Protein AF-A0A3D4Q620-F1 (afdb_monomer_lite)

Structure (mmCIF, N/CA/C/O backbone):
data_AF-A0A3D4Q620-F1
#
_entry.id   AF-A0A3D4Q620-F1
#
loop_
_atom_site.group_PDB
_atom_site.id
_atom_site.type_symbol
_atom_site.label_atom_id
_atom_site.label_alt_id
_atom_site.label_comp_id
_atom_site.label_asym_id
_atom_site.label_entity_id
_atom_site.label_seq_id
_atom_site.pdbx_PDB_ins_code
_atom_site.Cartn_x
_atom_site.Cartn_y
_atom_site.Cartn_z
_atom_site.occupancy
_atom_site.B_iso_or_equiv
_atom_site.auth_seq_id
_atom_site.auth_comp_id
_atom_site.auth_asym_id
_atom_site.auth_atom_id
_atom_site.pdbx_PDB_model_num
ATOM 1 N N . MET A 1 1 ? -4.046 -7.800 -37.360 1.00 47.97 1 MET A N 1
ATOM 2 C CA . MET A 1 1 ? -4.060 -7.094 -36.060 1.00 47.97 1 MET A CA 1
ATOM 3 C C . MET A 1 1 ? -2.651 -7.173 -35.493 1.00 47.97 1 MET A C 1
ATOM 5 O O . MET A 1 1 ? -2.185 -8.281 -35.272 1.00 47.97 1 MET A O 1
ATOM 9 N N . LYS A 1 2 ? -1.927 -6.050 -35.390 1.00 53.91 2 LYS A N 1
ATOM 10 C CA . LYS A 1 2 ? -0.569 -6.021 -34.819 1.00 53.91 2 LYS A CA 1
ATOM 11 C C . LYS A 1 2 ? -0.692 -5.840 -33.309 1.00 53.91 2 LYS A C 1
ATOM 13 O O . LYS A 1 2 ? -1.310 -4.872 -32.872 1.00 53.91 2 LYS A O 1
ATOM 18 N N . PHE A 1 3 ? -0.149 -6.775 -32.535 1.00 62.25 3 PHE A N 1
ATOM 19 C CA . PHE A 1 3 ? 0.056 -6.566 -31.105 1.00 62.25 3 PHE A CA 1
ATOM 20 C C . PHE A 1 3 ? 1.002 -5.370 -30.948 1.00 62.25 3 PHE A C 1
ATOM 22 O O . PHE A 1 3 ? 2.097 -5.380 -31.497 1.00 62.25 3 PHE A O 1
ATOM 29 N N . GLN A 1 4 ? 0.549 -4.319 -30.263 1.00 64.94 4 GLN A N 1
ATOM 30 C CA . GLN A 1 4 ? 1.297 -3.064 -30.081 1.00 64.94 4 GLN A CA 1
ATOM 31 C C . GLN A 1 4 ? 2.496 -3.201 -29.121 1.00 64.94 4 GLN A C 1
ATOM 33 O O . GLN A 1 4 ? 3.184 -2.222 -28.859 1.00 64.94 4 GLN A O 1
ATOM 38 N N . PHE A 1 5 ? 2.742 -4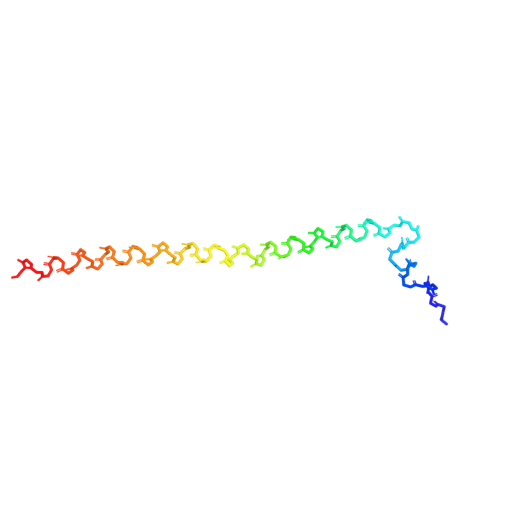.401 -28.591 1.00 62.66 5 PHE A N 1
ATOM 39 C CA . PHE A 1 5 ? 3.801 -4.687 -27.629 1.00 62.66 5 PHE A CA 1
ATOM 40 C C . PHE A 1 5 ? 4.509 -5.975 -28.061 1.00 62.66 5 PHE A C 1
ATOM 42 O O . PHE A 1 5 ? 3.864 -7.019 -28.168 1.00 62.66 5 PHE A O 1
ATOM 49 N N . GLU A 1 6 ? 5.813 -5.894 -28.336 1.00 65.12 6 GLU A N 1
ATOM 50 C CA . GLU A 1 6 ? 6.645 -7.048 -28.716 1.00 65.12 6 GLU A CA 1
ATOM 51 C C . GLU A 1 6 ? 7.029 -7.913 -27.505 1.00 65.12 6 GLU A C 1
ATOM 53 O O . GLU A 1 6 ? 7.351 -9.090 -27.660 1.00 65.12 6 GLU A O 1
ATOM 58 N N . SER A 1 7 ? 6.945 -7.366 -26.287 1.00 74.19 7 SER A N 1
ATOM 59 C CA . SER A 1 7 ? 7.295 -8.058 -25.046 1.00 74.19 7 SER A CA 1
ATOM 60 C C . SER A 1 7 ? 6.491 -7.551 -23.842 1.00 74.19 7 SER A C 1
ATOM 62 O O . SER A 1 7 ? 6.018 -6.414 -23.810 1.00 74.19 7 SER A O 1
ATOM 64 N N . ILE A 1 8 ? 6.390 -8.381 -22.797 1.00 74.00 8 ILE A N 1
ATOM 65 C CA . ILE A 1 8 ? 5.854 -7.991 -21.478 1.00 74.00 8 ILE A CA 1
ATOM 66 C C . ILE A 1 8 ? 6.647 -6.802 -20.902 1.00 74.00 8 ILE A C 1
ATOM 68 O O . ILE A 1 8 ? 6.077 -5.947 -20.226 1.00 74.00 8 ILE A O 1
ATOM 72 N N . ALA A 1 9 ? 7.945 -6.709 -21.211 1.00 72.00 9 ALA A N 1
ATOM 73 C CA . ALA A 1 9 ? 8.786 -5.585 -20.808 1.00 72.00 9 ALA A CA 1
ATOM 74 C C . ALA A 1 9 ? 8.335 -4.259 -21.445 1.00 72.00 9 ALA A C 1
ATOM 76 O O . ALA A 1 9 ? 8.249 -3.256 -20.741 1.00 72.00 9 ALA A O 1
ATOM 77 N N . ASP A 1 10 ? 7.960 -4.258 -22.728 1.00 73.12 10 ASP A N 1
ATOM 78 C CA . ASP A 1 10 ? 7.475 -3.058 -23.428 1.00 73.12 10 ASP A CA 1
ATOM 79 C C . ASP A 1 10 ? 6.087 -2.633 -22.956 1.00 73.12 10 ASP A C 1
ATOM 81 O O . ASP A 1 10 ? 5.769 -1.445 -22.931 1.00 73.12 10 ASP A O 1
ATOM 85 N N . PHE A 1 11 ? 5.267 -3.594 -22.529 1.00 72.31 11 PHE A N 1
ATOM 86 C CA . PHE A 1 11 ? 3.987 -3.312 -21.891 1.00 72.31 11 PHE A CA 1
ATOM 87 C C . PHE A 1 11 ? 4.168 -2.624 -20.529 1.00 72.31 11 PHE A C 1
ATOM 89 O O . PHE A 1 11 ? 3.470 -1.659 -20.227 1.00 72.31 11 PHE A O 1
ATOM 96 N N . ILE A 1 12 ? 5.132 -3.077 -19.718 1.00 74.56 12 ILE A N 1
ATOM 97 C CA . ILE A 1 12 ? 5.434 -2.465 -18.414 1.00 74.56 12 ILE A CA 1
ATOM 98 C C . ILE A 1 12 ? 6.134 -1.117 -18.584 1.00 74.56 12 ILE A C 1
ATOM 100 O O . ILE A 1 12 ? 5.825 -0.188 -17.844 1.00 74.56 12 ILE A O 1
ATOM 104 N N . ALA A 1 13 ? 7.063 -1.003 -19.534 1.00 75.25 13 ALA A N 1
ATOM 105 C CA . ALA A 1 13 ? 7.807 0.222 -19.794 1.00 75.25 13 ALA A CA 1
ATOM 106 C C . ALA A 1 13 ? 6.958 1.271 -20.524 1.00 75.25 13 ALA A C 1
ATOM 108 O O . ALA A 1 13 ? 7.210 2.464 -20.347 1.00 75.25 13 ALA A O 1
ATOM 109 N N . MET A 1 14 ? 5.952 0.852 -21.305 1.00 71.50 14 MET A N 1
ATOM 110 C CA . MET A 1 14 ? 5.017 1.711 -22.045 1.00 71.50 14 MET A CA 1
ATOM 111 C C . MET A 1 14 ? 5.746 2.893 -22.711 1.00 71.50 14 MET A C 1
ATOM 113 O O . MET A 1 14 ? 5.420 4.059 -22.494 1.00 71.50 14 MET A O 1
ATOM 117 N N . ASN A 1 15 ? 6.814 2.578 -23.454 1.00 70.38 15 ASN A N 1
ATOM 118 C CA . ASN A 1 15 ? 7.665 3.551 -24.149 1.00 70.38 15 ASN A CA 1
ATOM 119 C C . ASN A 1 15 ? 8.186 4.706 -23.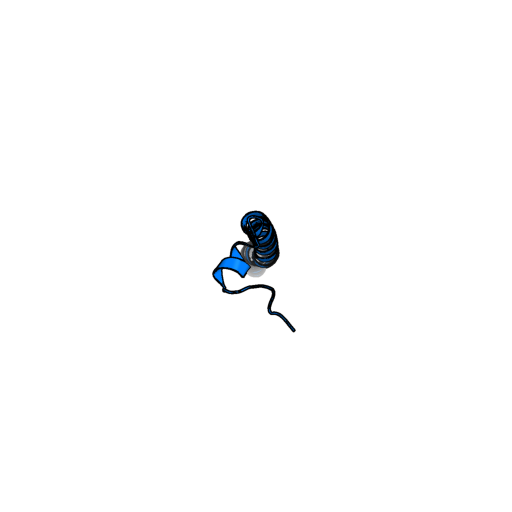251 1.00 70.38 15 ASN A C 1
ATOM 121 O O . ASN A 1 15 ? 8.260 5.855 -23.676 1.00 70.38 15 ASN A O 1
ATOM 125 N N . GLY A 1 16 ? 8.493 4.413 -21.981 1.00 74.31 16 GLY A N 1
ATOM 126 C CA . GLY A 1 16 ? 9.018 5.368 -20.995 1.00 74.31 16 GLY A CA 1
ATOM 127 C C . GLY A 1 16 ? 7.980 5.954 -20.029 1.00 74.31 16 GLY A C 1
ATOM 128 O O . GLY A 1 16 ? 8.362 6.580 -19.041 1.00 74.31 16 GLY A O 1
ATOM 129 N N . HIS A 1 17 ? 6.682 5.722 -20.246 1.00 78.75 17 HIS A N 1
ATOM 130 C CA . HIS A 1 17 ? 5.609 6.237 -19.380 1.00 78.75 17 HIS A CA 1
ATOM 131 C C . HIS A 1 17 ? 5.098 5.238 -18.337 1.00 78.75 17 HIS A C 1
ATOM 133 O O . HIS A 1 17 ? 4.295 5.603 -17.475 1.00 78.75 17 HIS A O 1
ATOM 139 N N . GLY A 1 18 ? 5.571 3.992 -18.377 1.00 80.75 18 GLY A N 1
ATOM 140 C CA . GLY A 1 18 ? 5.135 2.934 -17.471 1.00 80.75 18 G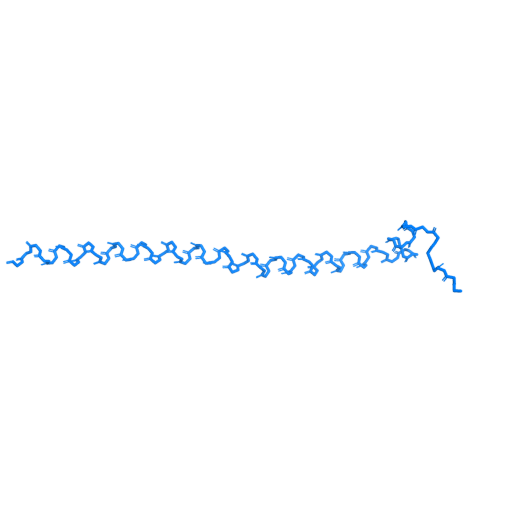LY A CA 1
ATOM 141 C C . GLY A 1 18 ? 5.237 3.300 -15.990 1.00 80.75 18 GLY A C 1
ATOM 142 O O . GLY A 1 18 ? 4.330 3.007 -15.214 1.00 80.75 18 GLY A O 1
ATOM 143 N N . SER A 1 19 ? 6.291 4.020 -15.596 1.00 83.81 19 SER A N 1
ATOM 144 C CA . SER A 1 19 ? 6.516 4.453 -14.211 1.00 83.81 19 SER A CA 1
ATOM 145 C C . SER A 1 19 ? 5.349 5.268 -13.637 1.00 83.81 19 SER A C 1
ATOM 147 O O . SER A 1 19 ? 4.919 5.008 -12.515 1.00 83.81 19 SER A O 1
ATOM 149 N N . TYR A 1 20 ? 4.786 6.200 -14.411 1.00 85.69 20 TYR A N 1
ATOM 150 C CA . TYR A 1 20 ? 3.647 7.024 -13.989 1.00 85.69 20 TYR A CA 1
ATOM 151 C C . TYR A 1 20 ? 2.356 6.216 -13.864 1.00 85.69 20 TYR A C 1
ATOM 153 O O . TYR A 1 20 ? 1.573 6.421 -12.932 1.00 85.69 20 TYR A O 1
ATOM 161 N N . VAL A 1 21 ? 2.141 5.280 -14.789 1.00 86.88 21 VAL A N 1
ATOM 162 C CA . VAL A 1 21 ? 0.965 4.407 -14.796 1.00 86.88 21 VAL A CA 1
ATOM 163 C C . VAL A 1 21 ? 0.990 3.517 -13.558 1.00 86.88 21 VAL A C 1
ATOM 165 O O . VAL A 1 21 ? 0.060 3.552 -12.753 1.00 86.88 21 VAL A O 1
ATOM 168 N N . TRP A 1 22 ? 2.090 2.797 -13.338 1.00 89.00 22 TRP A N 1
ATOM 169 C CA . TRP A 1 22 ? 2.253 1.927 -12.175 1.00 89.00 22 TRP A CA 1
ATOM 170 C C . TRP A 1 22 ? 2.222 2.693 -10.852 1.00 89.00 22 TRP A C 1
ATOM 172 O O . TRP A 1 22 ? 1.609 2.208 -9.905 1.00 89.00 22 TRP A O 1
ATOM 182 N N . ALA A 1 23 ? 2.789 3.903 -10.783 1.00 91.06 23 ALA A N 1
ATOM 183 C CA . ALA A 1 23 ? 2.672 4.756 -9.600 1.00 91.06 23 ALA A CA 1
ATOM 184 C C . ALA A 1 23 ? 1.208 5.129 -9.305 1.00 91.06 23 ALA A C 1
ATOM 186 O O . ALA A 1 23 ? 0.763 5.027 -8.164 1.00 91.06 23 ALA A O 1
ATOM 187 N N . SER A 1 24 ? 0.434 5.492 -10.330 1.00 93.31 24 SER A N 1
ATOM 188 C CA . SER A 1 24 ? -0.991 5.823 -10.185 1.00 93.31 24 SER A CA 1
ATOM 189 C C . SER A 1 24 ? -1.813 4.617 -9.717 1.00 93.31 24 SER A C 1
ATOM 191 O O . SER A 1 24 ? -2.633 4.740 -8.801 1.00 93.31 24 SER A O 1
ATOM 193 N N . TYR A 1 25 ? -1.553 3.432 -10.283 1.00 93.38 25 TYR A N 1
ATOM 194 C CA . TYR A 1 25 ? -2.152 2.179 -9.820 1.00 93.38 25 TYR A CA 1
ATOM 195 C C . TYR A 1 25 ? -1.761 1.868 -8.376 1.00 93.38 25 TYR A C 1
ATOM 197 O O . TYR A 1 25 ? -2.640 1.569 -7.574 1.00 93.38 25 TYR A O 1
ATOM 205 N N . ALA A 1 26 ? -0.481 1.987 -8.019 1.00 94.81 26 ALA A N 1
ATOM 206 C CA . ALA A 1 26 ? 0.010 1.723 -6.670 1.00 94.81 26 ALA A CA 1
ATOM 207 C C . ALA A 1 26 ? -0.637 2.644 -5.627 1.00 94.81 26 ALA A C 1
ATOM 209 O O . ALA A 1 26 ? -1.098 2.161 -4.593 1.00 94.81 26 ALA A O 1
ATOM 210 N N . ILE A 1 27 ? -0.739 3.948 -5.909 1.00 96.06 27 ILE A N 1
ATOM 211 C CA . ILE A 1 27 ? -1.406 4.914 -5.023 1.00 96.06 27 ILE A CA 1
ATOM 212 C C . ILE A 1 27 ? -2.886 4.557 -4.873 1.00 96.06 27 ILE A C 1
ATOM 214 O O . ILE A 1 27 ? -3.398 4.496 -3.757 1.00 96.06 27 ILE A O 1
ATOM 218 N N . THR A 1 28 ? -3.566 4.261 -5.980 1.00 96.31 28 THR A N 1
ATOM 219 C CA . THR A 1 28 ? -4.983 3.879 -5.959 1.00 96.31 28 THR A CA 1
ATOM 220 C C . THR A 1 28 ? -5.197 2.615 -5.127 1.00 96.31 28 THR A C 1
ATOM 222 O O . THR A 1 28 ? -6.065 2.580 -4.257 1.00 96.31 28 THR A O 1
ATOM 225 N N . PHE A 1 29 ? -4.368 1.591 -5.333 1.00 96.50 29 PHE A N 1
ATOM 226 C CA . PHE A 1 29 ? -4.436 0.342 -4.579 1.00 96.50 29 PHE A CA 1
ATOM 227 C C . PHE A 1 29 ? -4.157 0.561 -3.090 1.00 96.50 29 PHE A C 1
ATOM 229 O O . PHE A 1 29 ? -4.861 0.006 -2.250 1.00 96.50 29 PHE A O 1
ATOM 236 N N . ALA A 1 30 ? -3.183 1.408 -2.751 1.00 96.56 30 ALA A N 1
ATOM 237 C CA . ALA A 1 30 ? -2.880 1.760 -1.369 1.00 96.56 30 ALA A CA 1
ATOM 238 C C . ALA A 1 30 ? -4.074 2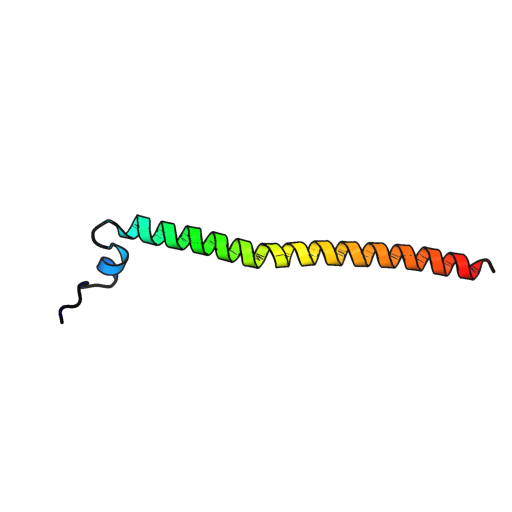.440 -0.683 1.00 96.56 30 ALA A C 1
ATOM 240 O O . ALA A 1 30 ? -4.427 2.067 0.435 1.00 96.56 30 ALA A O 1
ATOM 241 N N . VAL A 1 31 ? -4.740 3.379 -1.362 1.00 96.56 31 VAL A N 1
ATOM 242 C CA . VAL A 1 31 ? -5.949 4.041 -0.848 1.00 96.56 31 VAL A CA 1
ATOM 243 C C . VAL A 1 31 ? -7.094 3.043 -0.671 1.00 96.56 31 VAL A C 1
ATOM 245 O O . VAL A 1 31 ? -7.753 3.058 0.366 1.00 96.56 31 VAL A O 1
ATOM 248 N N . LEU A 1 32 ? -7.313 2.141 -1.632 1.00 96.31 32 LEU A N 1
ATOM 249 C CA . LEU A 1 32 ? -8.347 1.107 -1.530 1.00 96.31 32 LEU A CA 1
ATOM 250 C C . LEU A 1 32 ? -8.089 0.149 -0.362 1.00 96.31 32 LEU A C 1
ATOM 252 O O . LEU A 1 32 ? -8.994 -0.110 0.431 1.00 96.31 32 LEU A O 1
ATOM 256 N N . ILE A 1 33 ? -6.854 -0.342 -0.217 1.00 96.19 33 ILE A N 1
ATOM 257 C CA . ILE A 1 33 ? -6.453 -1.187 0.914 1.00 96.19 33 ILE A CA 1
ATOM 258 C C . ILE A 1 33 ? -6.656 -0.430 2.222 1.00 96.19 33 ILE A C 1
ATOM 260 O O . ILE A 1 33 ? -7.230 -0.975 3.161 1.00 96.19 33 ILE A O 1
ATOM 264 N N . PHE A 1 34 ? -6.231 0.830 2.292 1.00 95.38 34 PHE A N 1
ATOM 265 C CA . PHE A 1 34 ? -6.423 1.652 3.478 1.00 95.38 34 PHE A CA 1
ATOM 266 C C . PHE A 1 34 ? -7.909 1.794 3.825 1.00 95.38 34 PHE A C 1
ATOM 268 O O . PHE A 1 34 ? -8.284 1.614 4.982 1.00 95.38 34 PHE A O 1
ATOM 275 N N . LEU A 1 35 ? -8.767 2.034 2.834 1.00 93.06 35 LEU A N 1
ATOM 276 C CA . LEU A 1 35 ? -10.209 2.153 3.030 1.00 93.06 35 LEU A CA 1
ATOM 277 C C . LEU A 1 35 ? -10.855 0.835 3.482 1.00 93.06 35 LEU A C 1
ATOM 279 O O . LEU A 1 35 ? -11.797 0.867 4.263 1.00 93.06 35 LEU A O 1
ATOM 283 N N . LEU A 1 36 ? -10.341 -0.313 3.037 1.00 92.00 36 LEU A N 1
ATOM 284 C CA . LEU A 1 36 ? -10.784 -1.642 3.474 1.00 92.00 36 LEU A CA 1
ATOM 285 C C . LEU A 1 36 ? -10.299 -1.984 4.890 1.00 92.00 36 LEU A C 1
ATOM 287 O O . LEU A 1 36 ? -11.040 -2.551 5.691 1.00 92.00 36 LEU A O 1
ATOM 291 N N . VAL A 1 37 ? -9.055 -1.639 5.217 1.00 92.31 37 VAL A N 1
ATOM 292 C CA . VAL A 1 37 ? -8.403 -1.992 6.487 1.00 92.31 37 VAL A CA 1
ATOM 293 C C . VAL A 1 37 ? -8.806 -1.042 7.621 1.00 92.31 37 VAL A C 1
ATOM 295 O O . VAL A 1 37 ? -8.966 -1.477 8.763 1.00 92.31 37 VAL A O 1
ATOM 298 N N . SER A 1 38 ? -9.041 0.235 7.317 1.00 88.62 38 SER A N 1
ATOM 299 C CA . SER A 1 38 ? -9.496 1.259 8.266 1.00 88.62 38 SER A CA 1
ATOM 300 C C . SER A 1 38 ? -10.742 0.848 9.077 1.00 88.62 38 SER A C 1
ATOM 302 O O . SER A 1 38 ? -10.663 0.850 10.311 1.00 88.62 38 SER A O 1
ATOM 304 N N . PRO A 1 39 ? -11.868 0.407 8.475 1.00 82.88 39 PRO A N 1
ATOM 305 C CA . PRO A 1 39 ? -13.049 -0.013 9.228 1.00 82.88 39 PRO A CA 1
ATOM 306 C C . PRO A 1 39 ? -12.809 -1.294 10.033 1.00 82.88 39 PRO A C 1
ATOM 308 O O . PRO A 1 39 ? -13.380 -1.452 11.111 1.00 82.88 39 PRO A O 1
ATOM 311 N N . LEU A 1 40 ? -11.939 -2.199 9.570 1.00 83.44 40 LEU A N 1
ATOM 312 C CA . LEU A 1 40 ? -11.601 -3.425 10.303 1.00 83.44 40 LEU A CA 1
ATOM 313 C C . LEU A 1 40 ? -10.822 -3.114 11.589 1.00 83.44 40 LEU A C 1
ATOM 315 O O . LEU A 1 40 ? -11.125 -3.663 12.653 1.00 83.44 40 LEU A O 1
ATOM 319 N N . LEU A 1 41 ? -9.858 -2.194 11.512 1.00 79.62 41 LEU A N 1
ATOM 320 C CA . LEU A 1 41 ? -9.095 -1.721 12.668 1.00 79.62 41 LEU A CA 1
ATOM 321 C C . LEU A 1 41 ? -9.988 -0.967 13.663 1.00 79.62 41 LEU A C 1
ATOM 323 O O . LEU A 1 41 ? -9.927 -1.233 14.866 1.00 79.62 41 LEU A O 1
ATOM 327 N N . GLN A 1 42 ? -10.855 -0.080 13.168 1.00 77.38 42 GLN A N 1
ATOM 328 C CA . GLN A 1 42 ? -11.785 0.693 13.999 1.00 77.38 42 GLN A CA 1
ATOM 329 C C . GLN A 1 42 ? -12.850 -0.185 14.667 1.00 77.38 42 GLN A C 1
ATOM 331 O O . GLN A 1 42 ? -13.193 0.014 15.831 1.00 77.38 42 GLN A O 1
ATOM 336 N N . ARG A 1 43 ? -13.344 -1.221 13.983 1.00 75.69 43 ARG A N 1
ATOM 337 C CA . ARG A 1 43 ? -14.294 -2.165 14.583 1.00 75.69 43 ARG A CA 1
ATOM 338 C C . ARG A 1 43 ? -13.674 -2.897 15.773 1.00 75.69 43 ARG A C 1
ATOM 340 O O . ARG A 1 43 ? -14.335 -3.084 16.793 1.00 75.69 43 ARG A O 1
ATOM 347 N N . LYS A 1 44 ? -12.396 -3.274 15.678 1.00 72.88 44 LYS A N 1
ATOM 348 C CA . LYS A 1 44 ? -11.684 -3.959 16.766 1.00 72.88 44 LYS A CA 1
ATOM 349 C C . LYS A 1 44 ? -11.514 -3.066 17.999 1.00 72.88 44 LYS A C 1
ATOM 351 O O . LYS A 1 44 ? -11.655 -3.560 19.120 1.00 72.88 44 LYS A O 1
ATOM 356 N N . SER A 1 45 ? -11.229 -1.774 17.819 1.00 71.06 45 SER A N 1
ATOM 357 C CA . SER A 1 45 ? -11.120 -0.837 18.945 1.00 71.06 45 SER A CA 1
ATOM 358 C C . SER A 1 45 ? -12.482 -0.571 19.590 1.00 71.06 45 SER A C 1
ATOM 360 O O . SER A 1 45 ? -12.599 -0.660 20.813 1.00 71.06 45 SER A O 1
ATOM 362 N N . PHE A 1 46 ? -13.525 -0.364 18.782 1.00 72.94 46 PHE A N 1
ATOM 363 C CA . PHE A 1 46 ? -14.869 -0.067 19.274 1.00 72.94 46 PHE A CA 1
ATOM 364 C C . PHE A 1 46 ? -15.487 -1.231 20.064 1.00 72.94 46 PHE A C 1
ATOM 366 O O . PHE A 1 46 ? -15.981 -1.037 21.176 1.00 72.94 46 PHE A O 1
ATOM 373 N N . VAL A 1 47 ? -15.387 -2.465 19.554 1.00 75.94 47 VAL A N 1
ATOM 374 C CA . VAL A 1 47 ? -15.889 -3.664 20.255 1.00 75.94 47 VAL A CA 1
ATOM 375 C C . VAL A 1 47 ? -15.180 -3.861 21.598 1.00 75.94 47 VAL A C 1
ATOM 377 O O . VAL A 1 47 ? -15.820 -4.161 22.606 1.00 75.94 47 VAL A O 1
ATOM 380 N N . LYS A 1 48 ? -13.862 -3.632 21.653 1.00 76.12 48 LYS A N 1
ATOM 381 C CA . LYS A 1 48 ? -13.092 -3.747 22.900 1.00 76.12 48 LYS A CA 1
ATOM 382 C C . LYS A 1 48 ? -13.553 -2.732 23.952 1.00 76.12 48 LYS A C 1
ATOM 384 O O . LYS A 1 48 ? -13.585 -3.058 25.140 1.00 76.12 48 LYS A O 1
ATOM 389 N N . GLN A 1 49 ? -13.925 -1.524 23.528 1.00 76.19 49 GLN A N 1
ATOM 390 C CA . GLN A 1 49 ? -14.447 -0.488 24.419 1.00 76.19 49 GLN A CA 1
ATOM 391 C C . GLN A 1 49 ? -15.819 -0.869 24.989 1.00 76.19 49 GLN A C 1
ATOM 393 O O . GLN A 1 49 ? -16.031 -0.738 26.194 1.00 76.19 49 GLN A O 1
ATOM 398 N N . GLN A 1 50 ? -16.717 -1.398 24.153 1.00 76.81 50 GLN A N 1
ATOM 399 C CA . GLN A 1 50 ? -18.060 -1.800 24.582 1.00 76.81 50 GLN A CA 1
ATOM 400 C C . GLN A 1 50 ? -18.041 -2.945 25.600 1.00 76.81 50 GLN A C 1
ATOM 402 O O . GLN A 1 50 ? -18.714 -2.861 26.625 1.00 76.81 50 GLN A O 1
ATOM 407 N N . ILE A 1 51 ? -17.205 -3.969 25.387 1.00 79.50 51 ILE A N 1
ATOM 408 C CA . ILE A 1 51 ? -17.066 -5.092 26.332 1.00 79.50 51 ILE A CA 1
ATOM 409 C C . ILE A 1 51 ? -16.603 -4.599 27.710 1.00 79.50 51 ILE A C 1
ATOM 411 O O . ILE A 1 51 ? -17.076 -5.081 28.739 1.00 79.50 51 ILE A O 1
ATOM 415 N N . LYS A 1 52 ? -15.685 -3.624 27.754 1.00 79.06 52 LYS A N 1
ATOM 416 C CA . LYS A 1 52 ? -15.212 -3.056 29.023 1.00 79.06 52 LYS A CA 1
ATOM 417 C C . LYS A 1 52 ? -16.339 -2.336 29.769 1.00 79.06 52 LYS A C 1
ATOM 419 O O . LYS A 1 52 ? -16.454 -2.509 30.978 1.00 79.06 52 LYS A O 1
ATOM 424 N N . GLN A 1 53 ? -17.168 -1.565 29.065 1.00 77.7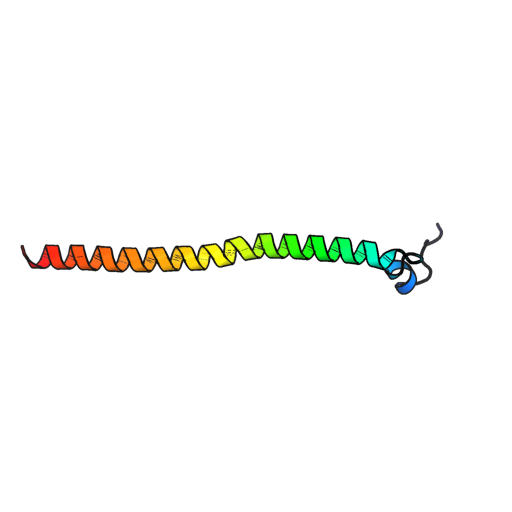5 53 GLN A N 1
ATOM 425 C CA . GLN A 1 53 ? -18.282 -0.840 29.684 1.00 77.75 53 GLN A CA 1
ATOM 426 C C . GLN A 1 53 ? -19.393 -1.776 30.173 1.00 77.75 53 GLN A C 1
ATOM 428 O O . GLN A 1 53 ? -19.871 -1.606 31.290 1.00 77.75 53 GLN A O 1
ATOM 433 N N . GLN A 1 54 ? -19.742 -2.810 29.402 1.00 79.00 54 GLN A N 1
ATOM 434 C CA . GLN A 1 54 ? -20.741 -3.801 29.822 1.00 79.00 54 GLN A CA 1
ATOM 435 C C . GLN A 1 54 ? -20.333 -4.540 31.103 1.00 79.00 54 GLN A C 1
ATOM 437 O O . GLN A 1 54 ? -21.160 -4.730 31.991 1.00 79.00 54 GLN A O 1
ATOM 442 N N . LYS A 1 55 ? -19.049 -4.903 31.240 1.00 78.56 55 LYS A N 1
ATOM 443 C CA . LYS A 1 55 ? -18.534 -5.542 32.463 1.00 78.56 55 LYS A CA 1
ATOM 444 C C . LYS A 1 55 ? -18.650 -4.642 33.695 1.00 78.56 55 LYS A C 1
ATOM 446 O O . LYS A 1 55 ? -19.018 -5.118 34.762 1.00 78.56 55 LYS A O 1
ATOM 451 N N . LEU A 1 56 ? -18.352 -3.351 33.545 1.00 78.31 56 LEU A N 1
ATOM 452 C CA . LEU A 1 56 ? -18.481 -2.372 34.629 1.00 78.31 56 LEU A CA 1
ATOM 453 C C . LEU A 1 56 ? -19.954 -2.155 35.015 1.00 78.31 56 LEU A C 1
ATOM 455 O O . LEU A 1 56 ? -20.273 -2.086 36.197 1.00 78.31 56 LEU A O 1
ATOM 459 N N . ALA A 1 57 ? -20.857 -2.108 34.031 1.00 77.25 57 ALA A N 1
ATOM 460 C CA . ALA A 1 57 ? -22.290 -1.973 34.277 1.00 77.25 57 ALA A CA 1
ATOM 461 C C . ALA A 1 57 ? -22.881 -3.196 35.003 1.00 77.25 57 ALA A C 1
ATOM 463 O O . ALA A 1 57 ? -23.669 -3.023 35.929 1.00 77.25 57 ALA A O 1
ATOM 464 N N . GLN A 1 58 ? -22.486 -4.422 34.643 1.00 77.12 58 GLN A N 1
ATOM 465 C CA . GLN A 1 58 ? -22.935 -5.628 35.356 1.00 77.12 58 GLN A CA 1
ATOM 466 C C . GLN A 1 58 ? -22.442 -5.669 36.804 1.00 77.12 58 GLN A C 1
ATOM 468 O O . GLN A 1 58 ? -23.229 -5.976 37.692 1.00 77.12 58 GLN A O 1
ATOM 473 N N . ALA A 1 59 ? -21.183 -5.303 37.063 1.00 76.50 59 ALA A N 1
ATOM 474 C CA . ALA A 1 59 ? -20.646 -5.283 38.424 1.00 76.50 59 ALA A CA 1
ATOM 475 C C . ALA A 1 59 ? -21.430 -4.340 39.358 1.00 76.50 59 ALA A C 1
ATOM 477 O O . ALA A 1 59 ? -21.663 -4.682 40.513 1.00 76.50 59 ALA A O 1
ATOM 478 N N . ASN A 1 60 ? -21.893 -3.193 38.846 1.00 73.69 60 ASN A N 1
ATOM 479 C CA . ASN A 1 60 ? -22.712 -2.255 39.618 1.00 73.69 60 ASN A CA 1
ATOM 480 C C . ASN A 1 60 ? -24.143 -2.762 39.874 1.00 73.69 60 ASN A C 1
ATOM 482 O O . ASN A 1 60 ? -24.686 -2.491 40.939 1.00 73.69 60 ASN A O 1
ATOM 486 N N . ASN A 1 61 ? -24.751 -3.498 38.935 1.00 68.12 61 ASN A N 1
ATOM 487 C CA . ASN A 1 61 ? -26.096 -4.059 39.132 1.00 68.12 61 ASN A CA 1
ATOM 488 C C . ASN A 1 61 ? -26.080 -5.246 40.112 1.00 68.12 61 ASN A C 1
ATOM 490 O O . ASN A 1 61 ? -26.923 -5.307 40.996 1.00 68.12 61 ASN A O 1
ATOM 494 N N . VAL A 1 62 ? -25.074 -6.126 40.033 1.00 68.94 62 VAL A N 1
ATOM 495 C CA . VAL A 1 62 ? -24.931 -7.274 40.954 1.00 68.94 62 VAL A CA 1
ATOM 496 C C . VAL A 1 62 ? -24.609 -6.822 42.384 1.00 68.94 62 VAL A C 1
ATOM 498 O O . VAL A 1 62 ? -25.104 -7.409 43.340 1.00 68.94 62 VAL A O 1
ATOM 501 N N . ALA A 1 63 ? -23.815 -5.759 42.552 1.00 67.25 63 ALA A N 1
ATOM 502 C CA . ALA A 1 63 ? -23.566 -5.180 43.873 1.00 67.25 63 ALA A CA 1
ATOM 503 C C . ALA A 1 63 ? -24.822 -4.513 44.470 1.00 67.25 63 ALA A C 1
ATOM 505 O O . ALA A 1 63 ? -25.001 -4.545 45.685 1.00 67.25 63 ALA A O 1
ATOM 506 N N . GLY A 1 64 ? -25.697 -3.947 43.628 1.00 62.56 64 GLY A N 1
ATOM 507 C CA . GLY A 1 64 ? -26.987 -3.394 44.051 1.00 62.56 64 GLY A CA 1
ATOM 508 C C . GLY A 1 64 ? -27.979 -4.464 44.519 1.00 62.56 64 GLY A C 1
AT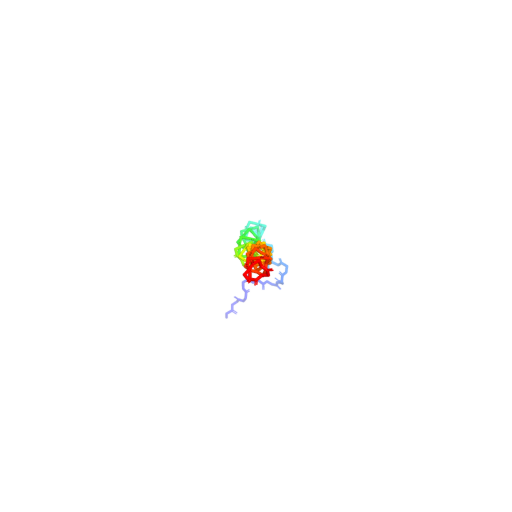OM 509 O O . GLY A 1 64 ? -28.654 -4.256 45.517 1.00 62.56 64 GLY A O 1
ATOM 510 N N . GLU A 1 65 ? -28.002 -5.626 43.861 1.00 62.81 65 GLU A N 1
ATOM 511 C CA . GLU A 1 65 ? -28.894 -6.753 44.191 1.00 62.81 65 GLU A CA 1
ATOM 512 C C . GLU A 1 65 ? -28.479 -7.504 45.473 1.00 62.81 65 GLU A C 1
ATOM 514 O O . GLU A 1 65 ? -29.278 -8.219 46.057 1.00 62.81 65 GLU A O 1
ATOM 519 N N . SER A 1 66 ? -27.230 -7.343 45.933 1.00 59.31 66 SER A N 1
ATOM 520 C CA . SER A 1 66 ? -26.728 -7.966 47.173 1.00 59.31 66 SER A CA 1
ATOM 521 C C . SER A 1 66 ? -26.962 -7.155 48.456 1.00 59.31 66 SER A C 1
ATOM 523 O O . SER A 1 66 ? -26.572 -7.608 49.532 1.00 59.31 66 SER A O 1
ATOM 525 N N . ILE A 1 67 ? -27.514 -5.940 48.343 1.00 62.25 67 ILE A N 1
ATOM 526 C CA . ILE A 1 67 ? -27.766 -5.032 49.479 1.00 62.25 67 ILE A CA 1
ATOM 527 C C . ILE A 1 67 ? -29.268 -4.953 49.839 1.00 62.25 67 ILE A C 1
ATOM 529 O O . ILE A 1 67 ? -29.592 -4.454 50.917 1.00 62.25 67 ILE A O 1
ATOM 533 N N . GLU A 1 68 ? -30.168 -5.486 49.002 1.00 54.88 68 GLU A N 1
ATOM 534 C CA . GLU A 1 68 ? -31.560 -5.806 49.388 1.00 54.88 68 GLU A CA 1
ATOM 535 C C . GLU A 1 68 ? -31.657 -7.188 50.052 1.00 54.88 68 GLU A C 1
ATOM 537 O O . GLU A 1 68 ? -32.439 -7.306 51.025 1.00 54.88 68 GLU A O 1
#

pLDDT: mean 78.02, std 11.68, range [47.97, 96.56]

Foldseek 3Di:
DDDPDPDPVCVCCVVPCNVVVVVVVVVVVVVVVCVVVVVVVVVVVVVVVVVVVVVVVVVVVVVVVVVD

Sequence (68 aa):
MKFQFESIADFIAMNGHGSYVWASYAITFAVLIFLLVSPLLQRKSFVKQQIKQQKLAQANNVAGESIE

Radius of gyration: 27.6 Å; chains: 1; bounding box: 41×15×86 Å

Secondary structure (DSSP, 8-state):
---S-SSHHHHHHGGGTHHHHHHHHHHHHHHHHHHHHHHHHHHHHHHHHHHHHHHHHHHHHHHHHT--